Protein AF-A0A937XSI8-F1 (afdb_monomer_lite)

Radius of gyration: 32.86 Å; chains: 1; bounding box: 80×34×87 Å

Sequence (152 aa):
MAKSKYVMFVMTNCVPGADVEFNDWYDRIHVPDVLKVPGIVAAQRYKLTSEQRRTTRPNFGYLAVYEVESSDLRGTFAAMNEGLKDAYKSASLDPDTWAYFFKPVGRRQVKAVSRPAARKKAGKAASAKGKKRPVNPSASRAKGGAAARKRR

Structure (mmCIF, N/CA/C/O backbone):
data_AF-A0A937XSI8-F1
#
_entry.id   AF-A0A937XSI8-F1
#
loop_
_atom_site.group_PDB
_atom_site.id
_atom_site.type_symbol
_atom_site.label_atom_id
_atom_site.label_alt_id
_atom_site.label_comp_id
_atom_site.label_asym_id
_atom_site.label_entity_id
_atom_site.label_seq_id
_atom_site.pdbx_PDB_ins_code
_atom_site.Cartn_x
_atom_site.Cartn_y
_atom_site.Cartn_z
_atom_site.occupancy
_atom_site.B_iso_or_equiv
_atom_site.auth_seq_id
_atom_site.auth_comp_id
_atom_site.auth_asym_id
_atom_site.auth_atom_id
_atom_site.pdbx_PDB_model_num
ATOM 1 N N . MET A 1 1 ? -10.441 -1.933 24.497 1.00 58.34 1 MET A N 1
ATOM 2 C CA . MET A 1 1 ? -10.242 -0.540 24.028 1.00 58.34 1 MET A CA 1
ATOM 3 C C . MET A 1 1 ? -10.849 -0.392 22.638 1.00 58.34 1 MET A C 1
ATOM 5 O O . MET A 1 1 ? -10.856 -1.370 21.900 1.00 58.34 1 MET A O 1
ATOM 9 N N . ALA A 1 2 ? -11.397 0.775 22.291 1.00 74.12 2 ALA A N 1
ATOM 10 C CA . ALA A 1 2 ? -11.997 0.996 20.973 1.00 74.12 2 ALA A CA 1
ATOM 11 C C . ALA A 1 2 ? -10.921 0.987 19.869 1.00 74.12 2 ALA A C 1
ATOM 13 O O . ALA A 1 2 ? -9.862 1.594 20.031 1.00 74.12 2 ALA A O 1
ATOM 14 N N . LYS A 1 3 ? -11.185 0.301 18.750 1.00 84.44 3 LYS A N 1
ATOM 15 C CA . LYS A 1 3 ? -10.284 0.276 17.589 1.00 84.44 3 LYS A CA 1
ATOM 16 C C . LYS A 1 3 ? -10.449 1.558 16.769 1.00 84.44 3 LYS A C 1
ATOM 18 O O . LYS A 1 3 ? -11.569 2.003 16.528 1.00 84.44 3 LYS A O 1
ATOM 23 N N . SER A 1 4 ? -9.335 2.144 16.339 1.00 93.19 4 SER A N 1
ATOM 24 C CA . SER A 1 4 ? -9.310 3.249 15.377 1.00 93.19 4 SER A CA 1
ATOM 25 C C . SER A 1 4 ? -9.055 2.712 13.971 1.00 93.19 4 SER A C 1
ATOM 27 O O . SER A 1 4 ? -8.366 1.707 13.803 1.00 93.19 4 SER A O 1
ATOM 29 N N . LYS A 1 5 ? -9.598 3.401 12.964 1.00 96.06 5 LYS A N 1
ATOM 30 C CA . LYS A 1 5 ? -9.306 3.120 11.556 1.00 96.06 5 LYS A CA 1
ATOM 31 C C . LYS A 1 5 ? -8.100 3.929 11.100 1.00 96.06 5 LYS A C 1
ATOM 33 O O . LYS A 1 5 ? -7.983 5.098 11.462 1.00 96.06 5 LYS A O 1
ATOM 38 N N . TYR A 1 6 ? -7.261 3.327 10.275 1.00 97.69 6 TYR A N 1
ATOM 39 C CA . TYR A 1 6 ? -6.128 3.952 9.612 1.00 97.69 6 TYR A CA 1
ATOM 40 C C . TYR A 1 6 ? -6.038 3.447 8.174 1.00 97.69 6 TYR A C 1
ATOM 42 O O . TYR A 1 6 ? -6.592 2.403 7.831 1.00 97.69 6 TYR A O 1
ATOM 50 N N . VAL A 1 7 ? -5.311 4.183 7.345 1.00 97.94 7 VAL A N 1
ATOM 51 C CA . VAL A 1 7 ? -4.838 3.709 6.046 1.00 97.94 7 VAL A CA 1
ATOM 52 C C . VAL A 1 7 ? -3.321 3.791 6.025 1.00 97.94 7 VAL A C 1
ATOM 54 O O . VAL A 1 7 ? -2.755 4.782 6.483 1.00 97.94 7 VAL A O 1
ATOM 57 N N . MET A 1 8 ? -2.665 2.757 5.516 1.00 98.12 8 MET A N 1
ATOM 58 C CA . MET A 1 8 ? -1.229 2.751 5.273 1.00 98.12 8 MET A CA 1
ATOM 59 C C . MET A 1 8 ? -0.980 2.842 3.775 1.00 98.12 8 MET A C 1
ATOM 61 O O . MET A 1 8 ? -1.517 2.048 3.006 1.00 98.12 8 MET A O 1
ATOM 65 N N . PHE A 1 9 ? -0.184 3.823 3.369 1.00 98.00 9 PHE A N 1
ATOM 66 C CA . PHE A 1 9 ? 0.235 4.021 1.989 1.00 98.00 9 PHE A CA 1
ATOM 67 C C . PHE A 1 9 ? 1.681 3.570 1.875 1.00 98.00 9 PHE A C 1
ATOM 69 O O . PHE A 1 9 ? 2.528 4.078 2.608 1.00 98.00 9 PHE A O 1
ATOM 76 N N . VAL A 1 10 ? 1.939 2.635 0.964 1.00 96.94 10 VAL A N 1
ATOM 77 C CA . VAL A 1 10 ? 3.275 2.119 0.670 1.00 96.94 10 VAL A CA 1
ATOM 78 C C . VAL A 1 10 ? 3.610 2.416 -0.784 1.00 96.94 10 VAL A C 1
ATOM 80 O O . VAL A 1 10 ? 2.960 1.888 -1.683 1.00 96.94 10 VAL A O 1
ATOM 83 N N . MET A 1 11 ? 4.596 3.274 -1.022 1.00 97.44 11 MET A N 1
ATOM 84 C CA . MET A 1 11 ? 5.095 3.619 -2.353 1.00 97.44 11 MET A CA 1
ATOM 85 C C . MET A 1 11 ? 6.433 2.923 -2.574 1.00 97.44 11 MET A C 1
ATOM 87 O O . MET A 1 11 ? 7.290 2.955 -1.696 1.00 97.44 11 MET A O 1
ATOM 91 N N . THR A 1 12 ? 6.588 2.256 -3.712 1.00 96.38 12 THR A N 1
ATOM 92 C CA . THR A 1 12 ? 7.750 1.397 -3.975 1.00 96.38 12 THR A CA 1
ATOM 93 C C . THR A 1 12 ? 8.001 1.241 -5.478 1.00 96.38 12 THR A C 1
ATOM 95 O O . THR A 1 12 ? 7.153 1.605 -6.305 1.00 96.38 12 THR A O 1
ATOM 98 N N . ASN A 1 13 ? 9.157 0.679 -5.821 1.00 96.81 13 ASN A N 1
ATOM 99 C CA . ASN A 1 13 ? 9.528 0.236 -7.158 1.00 96.81 13 ASN A CA 1
ATOM 100 C C . ASN A 1 13 ? 9.882 -1.254 -7.152 1.00 96.81 13 ASN A C 1
ATOM 102 O O . ASN A 1 13 ? 10.172 -1.851 -6.116 1.00 96.81 13 ASN A O 1
ATOM 106 N N . CYS A 1 14 ? 9.883 -1.848 -8.339 1.00 95.75 14 CYS A N 1
ATOM 107 C CA . CYS A 1 14 ? 10.625 -3.076 -8.561 1.00 95.75 14 CYS A CA 1
ATOM 108 C C . CYS A 1 14 ? 12.059 -2.741 -8.971 1.00 95.75 14 CYS A C 1
ATOM 110 O O . CYS A 1 14 ? 12.320 -1.680 -9.546 1.00 95.75 14 CYS A O 1
ATOM 112 N N . VAL A 1 15 ? 12.967 -3.688 -8.759 1.00 95.06 15 VAL A N 1
ATOM 113 C CA . VAL A 1 15 ? 14.286 -3.651 -9.394 1.00 95.06 15 VAL A CA 1
ATOM 114 C C . VAL A 1 15 ? 14.106 -3.561 -10.922 1.00 95.06 15 VAL A C 1
ATOM 116 O O . VAL A 1 15 ? 13.186 -4.191 -11.462 1.00 95.06 15 VAL A O 1
ATOM 119 N N . PRO A 1 16 ? 14.933 -2.781 -11.649 1.00 94.12 16 PRO A N 1
ATOM 120 C CA . PRO A 1 16 ? 14.805 -2.645 -13.098 1.00 94.12 16 PRO A CA 1
ATOM 121 C C . PRO A 1 16 ? 14.764 -4.000 -13.819 1.00 94.12 16 PRO A C 1
ATOM 123 O O . PRO A 1 16 ? 15.659 -4.826 -13.659 1.00 94.12 16 PRO A O 1
ATOM 126 N N . GLY A 1 17 ? 13.720 -4.223 -14.623 1.00 94.81 17 GLY A N 1
ATOM 127 C CA . GLY A 1 17 ? 13.516 -5.469 -15.372 1.00 94.81 17 GLY A CA 1
ATOM 128 C C . GLY A 1 17 ? 12.827 -6.597 -14.593 1.00 94.81 17 GLY A C 1
ATOM 129 O O . GLY A 1 17 ? 12.488 -7.613 -15.195 1.00 94.81 17 GLY A O 1
ATOM 130 N N . ALA A 1 18 ? 12.559 -6.419 -13.297 1.00 96.06 18 ALA A N 1
ATOM 131 C CA . ALA A 1 18 ? 11.942 -7.430 -12.438 1.00 96.06 18 ALA A CA 1
ATOM 132 C C . ALA A 1 18 ? 10.424 -7.238 -12.247 1.00 96.06 18 ALA A C 1
ATOM 134 O O . ALA A 1 18 ? 9.852 -7.796 -11.315 1.00 96.06 18 ALA A O 1
ATOM 135 N N . ASP A 1 19 ? 9.746 -6.460 -13.102 1.00 95.94 19 ASP A N 1
ATOM 136 C CA . ASP A 1 19 ? 8.317 -6.142 -12.951 1.00 95.94 19 ASP A CA 1
ATOM 137 C C . ASP A 1 19 ? 7.431 -7.385 -12.789 1.00 95.94 19 ASP A C 1
ATOM 139 O O . ASP A 1 19 ? 6.530 -7.387 -11.953 1.00 95.94 19 ASP A O 1
ATOM 143 N N . VAL A 1 20 ? 7.650 -8.433 -13.590 1.00 96.56 20 VAL A N 1
ATOM 144 C CA . VAL A 1 20 ? 6.822 -9.652 -13.544 1.00 96.56 20 VAL A CA 1
ATOM 145 C C . VAL A 1 20 ? 7.002 -10.364 -12.207 1.00 96.56 20 VAL A C 1
ATOM 147 O O . VAL A 1 20 ? 6.025 -10.574 -11.495 1.00 96.56 20 VAL A O 1
ATOM 150 N N . GLU A 1 21 ? 8.250 -10.650 -11.833 1.00 96.00 21 GLU A N 1
ATOM 151 C CA . GLU A 1 21 ? 8.588 -11.311 -10.570 1.00 96.00 21 GLU A CA 1
ATOM 152 C C . GLU A 1 21 ? 8.097 -10.505 -9.365 1.00 96.00 21 GLU A C 1
ATOM 154 O O . GLU A 1 21 ? 7.475 -11.057 -8.459 1.00 96.00 21 GLU A O 1
ATOM 159 N N . PHE A 1 22 ? 8.296 -9.184 -9.390 1.00 96.19 22 PHE A N 1
ATOM 160 C CA . PHE A 1 22 ? 7.815 -8.282 -8.354 1.00 96.19 22 PHE A CA 1
ATOM 161 C C . PHE A 1 22 ? 6.305 -8.362 -8.189 1.00 96.19 22 PHE A C 1
ATOM 163 O O . PHE A 1 22 ? 5.828 -8.491 -7.065 1.00 96.19 22 PHE A O 1
ATOM 170 N N . ASN A 1 23 ? 5.543 -8.289 -9.282 1.00 96.94 23 ASN A N 1
ATOM 171 C CA . ASN A 1 23 ? 4.088 -8.322 -9.200 1.00 96.94 23 ASN A CA 1
ATOM 172 C C . ASN A 1 23 ? 3.568 -9.695 -8.757 1.00 96.94 23 ASN A C 1
ATOM 174 O O . ASN A 1 23 ? 2.701 -9.740 -7.884 1.00 96.94 23 ASN A O 1
ATOM 178 N N . ASP A 1 24 ? 4.139 -10.784 -9.276 1.00 96.38 24 ASP A N 1
ATOM 179 C CA . ASP A 1 24 ? 3.772 -12.150 -8.894 1.00 96.38 24 ASP A CA 1
ATOM 180 C C . ASP A 1 24 ? 4.056 -12.423 -7.415 1.00 96.38 24 ASP A C 1
ATOM 182 O O . ASP A 1 24 ? 3.195 -12.941 -6.700 1.00 96.38 24 ASP A O 1
ATOM 186 N N . TRP A 1 25 ? 5.240 -12.041 -6.927 1.00 95.12 25 TRP A N 1
ATOM 187 C CA . TRP A 1 25 ? 5.583 -12.141 -5.510 1.00 95.12 25 TRP A CA 1
ATOM 188 C C . TRP A 1 25 ? 4.610 -11.333 -4.647 1.00 95.12 25 TRP A C 1
ATOM 190 O O . TRP A 1 25 ? 4.116 -11.828 -3.629 1.00 95.12 25 TRP A O 1
ATOM 200 N N . TYR A 1 26 ? 4.291 -10.105 -5.056 1.00 96.00 26 TYR A N 1
ATOM 201 C CA . TYR A 1 26 ? 3.434 -9.236 -4.261 1.00 96.00 26 TYR A CA 1
ATOM 202 C C . TYR A 1 26 ? 2.013 -9.804 -4.129 1.00 96.00 26 TYR A C 1
ATOM 204 O O . TYR A 1 26 ? 1.439 -9.783 -3.041 1.00 96.00 26 TYR A O 1
ATOM 212 N N . ASP A 1 27 ? 1.459 -10.331 -5.223 1.00 95.81 27 ASP A N 1
ATOM 213 C CA . ASP A 1 27 ? 0.086 -10.838 -5.268 1.00 95.81 27 ASP A CA 1
ATOM 214 C C . ASP A 1 27 ? -0.046 -12.215 -4.608 1.00 95.81 27 ASP A C 1
ATOM 216 O O . ASP A 1 27 ? -1.060 -12.508 -3.972 1.00 95.81 27 ASP A O 1
ATOM 220 N N . ARG A 1 28 ? 0.976 -13.069 -4.739 1.00 95.31 28 ARG A N 1
ATOM 221 C CA . ARG A 1 28 ? 0.919 -14.466 -4.281 1.00 95.31 28 ARG A CA 1
ATOM 222 C C . ARG A 1 28 ? 1.496 -14.692 -2.891 1.00 95.31 28 ARG A C 1
ATOM 224 O O . ARG A 1 28 ? 1.146 -15.690 -2.267 1.00 95.31 28 ARG A O 1
ATOM 231 N N . ILE A 1 29 ? 2.385 -13.813 -2.431 1.00 93.81 29 ILE A N 1
ATOM 232 C CA . ILE A 1 29 ? 3.122 -13.984 -1.174 1.00 93.81 29 ILE A CA 1
ATOM 233 C C . ILE A 1 29 ? 2.916 -12.761 -0.284 1.00 93.81 29 ILE A C 1
ATOM 235 O O . ILE A 1 29 ? 2.283 -12.872 0.764 1.00 93.81 29 ILE A O 1
ATOM 239 N N . HIS A 1 30 ? 3.371 -11.581 -0.718 1.00 94.94 30 HIS A N 1
ATOM 240 C CA . HIS A 1 30 ? 3.441 -10.416 0.167 1.00 94.94 30 HIS A CA 1
ATOM 241 C C . HIS A 1 30 ? 2.072 -9.970 0.692 1.00 94.94 30 HIS A C 1
ATOM 243 O O . HIS A 1 30 ? 1.872 -9.925 1.900 1.00 94.94 30 HIS A O 1
ATOM 249 N N . VAL A 1 31 ? 1.108 -9.663 -0.184 1.00 96.31 31 VAL A N 1
ATOM 250 C CA . VAL A 1 31 ? -0.232 -9.219 0.240 1.00 96.31 31 VAL A CA 1
ATOM 251 C C . VAL A 1 31 ? -0.950 -10.282 1.073 1.00 96.31 31 VAL A C 1
ATOM 253 O O . VAL A 1 31 ? -1.467 -9.921 2.132 1.00 96.31 31 VAL A O 1
ATOM 256 N N . PRO A 1 32 ? -0.973 -11.572 0.677 1.00 96.25 32 PRO A N 1
ATOM 257 C CA . PRO A 1 32 ? -1.522 -12.625 1.524 1.00 96.25 32 PRO A CA 1
ATOM 258 C C . PRO A 1 32 ? -0.903 -12.681 2.924 1.00 96.25 32 PRO A C 1
ATOM 260 O O . PRO A 1 32 ? -1.636 -12.862 3.893 1.00 96.25 32 PRO A O 1
ATOM 263 N N . ASP A 1 33 ? 0.411 -12.498 3.054 1.00 95.50 33 ASP A N 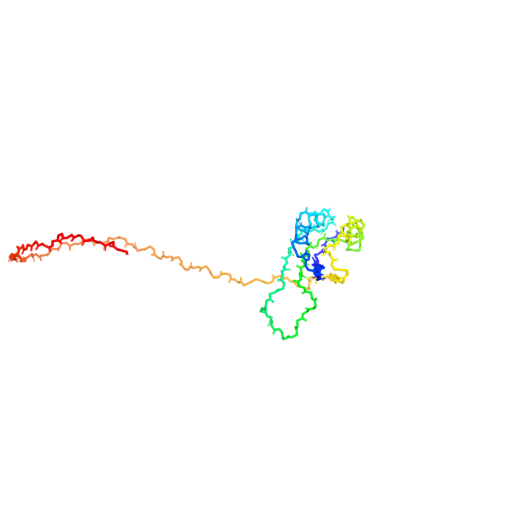1
ATOM 264 C CA . ASP A 1 33 ? 1.081 -12.489 4.357 1.00 95.50 33 ASP A CA 1
ATOM 265 C C . ASP A 1 33 ? 0.771 -11.223 5.162 1.00 95.50 33 ASP A C 1
ATOM 267 O O . ASP A 1 33 ? 0.486 -11.309 6.357 1.00 95.50 33 ASP A O 1
ATOM 271 N N . VAL A 1 34 ? 0.721 -10.054 4.515 1.00 96.00 34 VAL A N 1
ATOM 272 C CA . VAL A 1 34 ? 0.321 -8.792 5.159 1.00 96.00 34 VAL A CA 1
ATOM 273 C C . VAL A 1 34 ? -1.107 -8.891 5.707 1.00 96.00 34 VAL A C 1
ATOM 275 O O . VAL A 1 34 ? -1.375 -8.438 6.817 1.00 96.00 34 VAL A O 1
ATOM 278 N N . LEU A 1 35 ? -2.025 -9.528 4.974 1.00 97.12 35 LEU A N 1
ATOM 279 C CA . LEU A 1 35 ? -3.413 -9.726 5.405 1.00 97.12 35 LEU A CA 1
ATOM 280 C C . LEU A 1 35 ? -3.562 -10.699 6.588 1.00 97.12 35 LEU A C 1
ATOM 282 O O . LEU A 1 35 ? -4.616 -10.718 7.221 1.00 97.12 35 LEU A O 1
ATOM 286 N N . LYS A 1 36 ? -2.529 -11.483 6.929 1.00 96.50 36 LYS A N 1
ATOM 287 C CA . LYS A 1 36 ? -2.516 -12.303 8.156 1.00 96.50 36 LYS A CA 1
ATOM 288 C C . LYS A 1 36 ? -2.177 -11.482 9.401 1.00 96.50 36 LYS A C 1
ATOM 290 O O . LYS A 1 36 ? -2.423 -11.947 10.514 1.00 96.50 36 LYS A O 1
ATOM 295 N N . VAL A 1 37 ? -1.612 -10.282 9.245 1.00 96.06 37 VAL A N 1
ATOM 296 C CA . VAL A 1 37 ? -1.221 -9.432 10.374 1.00 96.06 37 VAL A CA 1
ATOM 297 C C . VAL A 1 37 ? -2.472 -8.916 11.099 1.00 96.06 37 VAL A C 1
ATOM 299 O O . VAL A 1 37 ? -3.309 -8.245 10.484 1.00 96.06 37 VAL A O 1
ATOM 302 N N . PRO A 1 38 ? -2.606 -9.148 12.421 1.00 95.56 38 PRO A N 1
ATOM 303 C CA . PRO A 1 38 ? -3.758 -8.677 13.178 1.00 95.56 38 PRO A CA 1
ATOM 304 C C . PRO A 1 38 ? -3.955 -7.160 13.080 1.00 95.56 38 PRO A C 1
ATOM 306 O O . PRO A 1 38 ? -3.116 -6.362 13.503 1.00 95.56 38 PRO A O 1
ATOM 309 N N . GLY A 1 39 ? -5.120 -6.770 12.565 1.00 96.38 39 GLY A N 1
ATOM 310 C CA . GLY A 1 39 ? -5.514 -5.376 12.394 1.00 96.38 39 GLY A CA 1
ATOM 311 C C . GLY A 1 39 ? -5.435 -4.881 10.955 1.00 96.38 39 GLY A C 1
ATOM 312 O O . GLY A 1 39 ? -6.070 -3.874 10.673 1.00 96.38 39 GLY A O 1
ATOM 313 N N . ILE A 1 40 ? -4.755 -5.567 10.032 1.00 97.44 40 ILE A N 1
ATOM 314 C CA . ILE A 1 40 ? -4.873 -5.262 8.600 1.00 97.44 40 ILE A CA 1
ATOM 315 C C . ILE A 1 40 ? -6.150 -5.923 8.071 1.00 97.44 40 ILE A C 1
ATOM 317 O O . ILE A 1 40 ? -6.338 -7.123 8.236 1.00 97.44 40 ILE A O 1
ATOM 321 N N . VAL A 1 41 ? -7.052 -5.144 7.472 1.00 97.94 41 VAL A N 1
ATOM 322 C CA . VAL A 1 41 ? -8.388 -5.626 7.066 1.00 97.94 41 VAL A CA 1
ATOM 323 C C . VAL A 1 41 ? -8.617 -5.611 5.559 1.00 97.94 41 VAL A C 1
ATOM 325 O O . VAL A 1 41 ? -9.507 -6.302 5.072 1.00 97.94 41 VAL A O 1
ATOM 328 N N . ALA A 1 42 ? -7.825 -4.844 4.812 1.00 98.31 42 ALA A N 1
ATOM 329 C CA . ALA A 1 42 ? -7.866 -4.835 3.356 1.00 98.31 42 ALA A CA 1
ATOM 330 C C . ALA A 1 42 ? -6.516 -4.412 2.774 1.00 98.31 42 ALA A C 1
ATOM 332 O O . ALA A 1 42 ? -5.739 -3.714 3.429 1.00 98.31 42 ALA A O 1
ATOM 333 N N . ALA A 1 43 ? -6.273 -4.806 1.526 1.00 98.25 43 ALA A N 1
ATOM 334 C CA . ALA A 1 43 ? -5.107 -4.432 0.742 1.00 98.25 43 ALA A CA 1
ATOM 335 C C . ALA A 1 43 ? -5.523 -4.233 -0.720 1.00 98.25 43 ALA A C 1
ATOM 337 O O . ALA A 1 43 ? -6.275 -5.039 -1.264 1.00 98.25 43 ALA A O 1
ATOM 338 N N . GLN A 1 44 ? -5.016 -3.186 -1.364 1.00 98.44 44 GLN A N 1
ATOM 339 C CA . GLN A 1 44 ? -5.164 -2.975 -2.801 1.00 98.44 44 GLN A CA 1
ATOM 340 C C . GLN A 1 44 ? -3.880 -2.382 -3.365 1.00 98.44 44 GLN A C 1
ATOM 342 O O . GLN A 1 44 ? -3.308 -1.450 -2.798 1.00 98.44 44 GLN A O 1
ATOM 347 N N . ARG A 1 45 ? -3.454 -2.898 -4.516 1.00 98.00 45 ARG A N 1
ATOM 348 C CA . ARG A 1 45 ? -2.289 -2.403 -5.248 1.00 98.00 45 ARG A CA 1
ATOM 349 C C . ARG A 1 45 ? -2.705 -1.576 -6.454 1.00 98.00 45 ARG A C 1
ATOM 351 O O . ARG A 1 45 ? -3.766 -1.799 -7.041 1.00 98.00 45 ARG A O 1
ATOM 358 N N . TYR A 1 46 ? -1.830 -0.653 -6.822 1.00 98.06 46 TYR A N 1
ATOM 359 C CA . TYR A 1 46 ? -1.982 0.273 -7.930 1.00 98.06 46 TYR A CA 1
ATOM 360 C C . TYR A 1 46 ? -0.637 0.459 -8.632 1.00 98.06 46 TYR A C 1
ATOM 362 O O . TYR A 1 46 ? 0.416 0.488 -7.993 1.00 98.06 46 TYR A O 1
ATOM 370 N N . LYS A 1 47 ? -0.691 0.641 -9.951 1.00 96.94 47 LYS A N 1
ATOM 371 C CA . LYS A 1 47 ? 0.441 1.075 -10.772 1.00 96.94 47 LYS A CA 1
ATOM 372 C C . LYS A 1 47 ? 0.259 2.548 -11.129 1.00 96.94 47 LYS A C 1
ATOM 374 O O . LYS A 1 47 ? -0.855 2.973 -11.439 1.00 96.94 47 LYS A O 1
ATOM 379 N N . LEU A 1 48 ? 1.339 3.322 -11.082 1.00 96.12 48 LEU A N 1
ATOM 380 C CA . LEU A 1 48 ? 1.341 4.720 -11.494 1.00 96.12 48 LEU A CA 1
ATOM 381 C C . LEU A 1 48 ? 1.023 4.816 -12.993 1.00 96.12 48 LEU A C 1
ATOM 383 O O . LEU A 1 48 ? 1.684 4.195 -13.824 1.00 96.12 48 LEU A O 1
ATOM 387 N N . THR A 1 49 ? 0.023 5.620 -13.340 1.00 95.38 49 THR A N 1
ATOM 388 C CA . THR A 1 49 ? -0.419 5.822 -14.726 1.00 95.38 49 THR A CA 1
ATOM 389 C C . THR A 1 49 ? 0.365 6.940 -15.414 1.00 95.38 49 THR A C 1
ATOM 391 O O . THR A 1 49 ? 0.984 7.784 -14.757 1.00 95.38 49 THR A O 1
ATOM 394 N N . SER A 1 50 ? 0.336 7.000 -16.745 1.00 92.38 50 SER A N 1
ATOM 395 C CA . SER A 1 50 ? 0.890 8.125 -17.518 1.00 92.38 50 SER A CA 1
ATOM 396 C C . SER A 1 50 ? 0.201 9.453 -17.190 1.00 92.38 50 SER A C 1
ATOM 398 O O . SER A 1 50 ? 0.852 10.493 -17.137 1.00 92.38 50 SER A O 1
ATOM 400 N N . GLU A 1 51 ? -1.097 9.415 -16.906 1.00 94.25 51 GLU A N 1
ATOM 401 C CA . GLU A 1 51 ? -1.956 10.575 -16.697 1.00 94.25 51 GLU A CA 1
ATOM 402 C C . GLU A 1 51 ? -1.814 11.087 -15.264 1.00 94.25 51 GLU A C 1
ATOM 404 O O . GLU A 1 51 ? -2.334 10.493 -14.321 1.00 94.25 51 GLU A O 1
ATOM 409 N N . GLN A 1 52 ? -1.120 12.211 -15.092 1.00 93.62 52 GLN A N 1
ATOM 410 C CA . GLN A 1 52 ? -0.875 12.804 -13.781 1.00 93.62 52 GLN A CA 1
ATOM 411 C C . GLN A 1 52 ? -1.435 14.220 -13.700 1.00 93.62 52 GLN A C 1
ATOM 413 O O . GLN A 1 52 ? -1.340 15.006 -14.638 1.00 93.62 52 GLN A O 1
ATOM 418 N N . ARG A 1 53 ? -2.011 14.565 -12.541 1.00 92.75 53 ARG A N 1
ATOM 419 C CA . ARG A 1 53 ? -2.522 15.924 -12.290 1.00 92.75 53 ARG A CA 1
ATOM 420 C C . ARG A 1 53 ? -1.391 16.950 -12.170 1.00 92.75 53 ARG A C 1
ATOM 422 O O . ARG A 1 53 ? -1.592 18.119 -12.482 1.00 92.75 53 ARG A O 1
ATOM 429 N N . ARG A 1 54 ? -0.230 16.533 -11.657 1.00 91.88 54 ARG A N 1
ATOM 430 C CA . ARG A 1 54 ? 0.977 17.364 -11.568 1.00 91.88 54 ARG A CA 1
ATOM 431 C C . ARG A 1 54 ? 1.950 16.970 -12.673 1.00 91.88 54 ARG A C 1
ATOM 433 O O . ARG A 1 54 ? 1.992 15.813 -13.073 1.00 91.88 54 ARG A O 1
ATOM 440 N N . THR A 1 55 ? 2.755 17.933 -13.113 1.00 88.00 55 THR A N 1
ATOM 441 C CA . THR A 1 55 ? 3.866 17.702 -14.047 1.00 88.00 55 THR A CA 1
ATOM 442 C C . THR A 1 55 ? 5.024 16.962 -13.378 1.00 88.00 55 THR A C 1
ATOM 444 O O . THR A 1 55 ? 5.661 16.118 -13.999 1.00 88.00 55 THR A O 1
ATOM 447 N N . THR A 1 56 ? 5.275 17.231 -12.094 1.00 90.19 56 THR A N 1
ATOM 448 C CA . THR A 1 56 ? 6.226 16.469 -11.279 1.00 90.19 56 THR A CA 1
ATOM 449 C C . THR A 1 56 ? 5.675 15.076 -11.001 1.00 90.19 56 THR A C 1
ATOM 451 O O . THR A 1 56 ? 4.571 14.944 -10.465 1.00 90.19 56 THR A O 1
ATOM 454 N N . ARG A 1 57 ? 6.459 14.046 -11.326 1.00 85.44 57 ARG A N 1
ATOM 455 C CA . ARG A 1 57 ? 6.108 12.651 -11.052 1.00 85.44 57 ARG A CA 1
ATOM 456 C C . ARG A 1 57 ? 6.782 12.177 -9.762 1.00 85.44 57 ARG A C 1
ATOM 458 O O . ARG A 1 57 ? 7.904 12.602 -9.488 1.00 85.44 57 ARG A O 1
ATOM 465 N N . PRO A 1 58 ? 6.116 11.330 -8.962 1.00 85.56 58 PRO A N 1
ATOM 466 C CA . PRO A 1 58 ? 6.780 10.647 -7.862 1.00 85.56 58 PRO A CA 1
ATOM 467 C C . PRO A 1 58 ? 7.823 9.673 -8.417 1.00 85.56 58 PRO A C 1
ATOM 469 O O . PRO A 1 58 ? 7.651 9.132 -9.510 1.00 85.56 58 PRO A O 1
ATOM 472 N N . ASN A 1 59 ? 8.862 9.401 -7.632 1.00 91.38 59 ASN A N 1
ATOM 473 C CA . ASN A 1 59 ? 9.899 8.429 -7.983 1.00 91.38 59 ASN A CA 1
ATOM 474 C C . ASN A 1 59 ? 9.450 6.964 -7.825 1.00 91.38 59 ASN A C 1
ATOM 476 O O . ASN A 1 59 ? 10.275 6.070 -7.941 1.00 91.38 59 ASN A O 1
ATOM 480 N N . PHE A 1 60 ? 8.160 6.712 -7.579 1.00 96.00 60 PHE A N 1
ATOM 481 C CA . PHE A 1 60 ? 7.605 5.384 -7.320 1.00 96.00 60 PHE A CA 1
ATOM 482 C C . PHE A 1 60 ? 6.579 4.994 -8.381 1.00 96.00 60 PHE A C 1
ATOM 484 O O . PHE A 1 60 ? 5.618 5.726 -8.632 1.00 96.00 60 PHE A O 1
ATOM 491 N N . GLY A 1 61 ? 6.771 3.822 -8.979 1.00 95.94 61 GLY A N 1
ATOM 492 C CA . GLY A 1 61 ? 5.904 3.244 -10.000 1.00 95.94 61 GLY A CA 1
ATOM 493 C C . GLY A 1 61 ? 4.714 2.471 -9.437 1.00 95.94 61 GLY A C 1
ATOM 494 O O . GLY A 1 61 ? 3.751 2.242 -10.170 1.00 95.94 61 GLY A O 1
ATOM 495 N N . TYR A 1 62 ? 4.743 2.097 -8.156 1.00 97.75 62 TYR A N 1
ATOM 496 C CA . TYR A 1 62 ? 3.694 1.310 -7.513 1.00 97.75 62 TYR A CA 1
ATOM 497 C C . TYR A 1 62 ? 3.244 1.922 -6.181 1.00 97.75 62 TYR A C 1
ATOM 499 O O . TYR A 1 62 ? 4.018 2.553 -5.461 1.00 97.75 62 TYR A O 1
ATOM 507 N N . LEU A 1 63 ? 1.969 1.705 -5.855 1.00 98.06 63 LEU A N 1
ATOM 508 C CA . LEU A 1 63 ? 1.346 2.052 -4.580 1.00 98.06 63 LEU A CA 1
ATOM 509 C C . LEU A 1 63 ? 0.582 0.835 -4.054 1.00 98.06 63 LEU A C 1
ATOM 511 O O . LEU A 1 63 ? -0.254 0.279 -4.763 1.00 98.06 63 LEU A O 1
ATOM 515 N N . ALA A 1 64 ? 0.799 0.470 -2.797 1.00 98.06 64 ALA A N 1
ATOM 516 C CA . ALA A 1 64 ? -0.098 -0.396 -2.046 1.00 98.06 64 ALA A CA 1
ATOM 517 C C . ALA A 1 64 ? -0.810 0.419 -0.962 1.00 98.06 64 ALA A C 1
ATOM 519 O O . ALA A 1 64 ? -0.195 1.214 -0.250 1.00 98.06 64 ALA A O 1
ATOM 520 N N . VAL A 1 65 ? -2.122 0.233 -0.856 1.00 98.56 65 VAL A N 1
ATOM 521 C CA . VAL A 1 65 ? -2.957 0.830 0.185 1.00 98.56 65 VAL A CA 1
ATOM 522 C C . VAL A 1 65 ? -3.491 -0.291 1.055 1.00 98.56 65 VAL A C 1
ATOM 524 O O . VAL A 1 65 ? -4.156 -1.196 0.552 1.00 98.56 65 VAL A O 1
ATOM 527 N N . TYR A 1 66 ? -3.230 -0.200 2.354 1.00 98.31 66 TYR A N 1
ATOM 528 C CA . TYR A 1 66 ? -3.754 -1.127 3.349 1.00 98.31 66 TYR A CA 1
ATOM 529 C C . TYR A 1 66 ? -4.725 -0.406 4.278 1.00 98.31 66 TYR A C 1
ATOM 531 O O . TYR A 1 66 ? -4.429 0.686 4.766 1.00 98.31 66 TYR A O 1
ATOM 539 N N . GLU A 1 67 ? -5.875 -1.014 4.544 1.00 98.19 67 GLU A N 1
ATOM 540 C CA . GLU A 1 67 ? -6.801 -0.541 5.574 1.00 98.19 67 GLU A CA 1
ATOM 541 C C . GLU A 1 67 ? -6.488 -1.244 6.891 1.00 98.19 67 GLU A C 1
ATOM 543 O O . GLU A 1 67 ? -6.296 -2.461 6.924 1.00 98.19 67 GLU A O 1
ATOM 548 N N . VAL A 1 68 ? -6.432 -0.475 7.979 1.00 98.12 68 VAL A N 1
ATOM 549 C CA . VAL A 1 68 ? -6.015 -0.970 9.293 1.00 98.12 68 VAL A CA 1
ATOM 550 C C . VAL A 1 68 ? -7.040 -0.590 10.353 1.00 98.12 68 VAL A C 1
ATOM 552 O O . VAL A 1 68 ? -7.405 0.575 10.492 1.00 98.12 68 VAL A O 1
ATOM 555 N N . GLU A 1 69 ? -7.475 -1.560 11.147 1.00 97.62 69 GLU A N 1
ATOM 556 C CA . GLU A 1 69 ? -8.320 -1.376 12.322 1.00 97.62 69 GLU A CA 1
ATOM 557 C C . GLU A 1 69 ? -7.589 -1.865 13.572 1.00 97.62 69 GLU A C 1
ATOM 559 O O . GLU A 1 69 ? -7.526 -3.063 13.856 1.00 97.62 69 GLU A O 1
ATOM 564 N N . SER A 1 70 ? -7.051 -0.929 14.353 1.00 96.44 70 SER A N 1
ATOM 565 C CA . SER A 1 70 ? -6.248 -1.266 15.529 1.00 96.44 70 SER A CA 1
ATOM 566 C C . SER A 1 70 ? -6.500 -0.320 16.700 1.00 96.44 70 SER A C 1
ATOM 568 O O . SER A 1 70 ? -6.764 0.872 16.526 1.00 96.44 70 SER A O 1
ATOM 570 N N . SER A 1 71 ? -6.448 -0.868 17.915 1.00 95.62 71 SER A N 1
ATOM 571 C CA . SER A 1 71 ? -6.375 -0.097 19.163 1.00 95.62 71 SER A CA 1
ATOM 572 C C . SER A 1 71 ? -4.931 0.176 19.600 1.00 95.62 71 SER A C 1
ATOM 574 O O . SER A 1 71 ? -4.720 1.017 20.465 1.00 95.62 71 SER A O 1
ATOM 576 N N . ASP A 1 72 ? -3.958 -0.515 19.001 1.00 95.38 72 ASP A N 1
ATOM 577 C CA . ASP A 1 72 ? -2.522 -0.324 19.196 1.00 95.38 72 ASP A CA 1
ATOM 578 C C . ASP A 1 72 ? -1.821 -0.409 17.834 1.00 95.38 72 ASP A C 1
ATOM 580 O O . ASP A 1 72 ? -1.400 -1.471 17.370 1.00 95.38 72 ASP A O 1
ATOM 584 N N . LEU A 1 73 ? -1.731 0.738 17.157 1.00 95.25 73 LEU A N 1
ATOM 585 C CA . LEU A 1 73 ? -1.122 0.805 15.831 1.00 95.25 73 LEU A CA 1
ATOM 586 C C . LEU A 1 73 ? 0.370 0.444 15.867 1.00 95.25 73 LEU A C 1
ATOM 588 O O . LEU A 1 73 ? 0.877 -0.141 14.912 1.00 95.25 73 LEU A O 1
ATOM 592 N N . ARG A 1 74 ? 1.070 0.766 16.964 1.00 94.94 74 ARG A N 1
ATOM 593 C CA . ARG A 1 74 ? 2.493 0.449 17.119 1.00 94.94 74 ARG A CA 1
ATOM 594 C C . ARG A 1 74 ? 2.692 -1.059 17.210 1.00 94.94 74 ARG A C 1
ATOM 596 O O . ARG A 1 74 ? 3.563 -1.578 16.519 1.00 94.94 74 ARG A O 1
ATOM 603 N N . GLY A 1 75 ? 1.878 -1.748 18.008 1.00 96.00 75 GLY A N 1
ATOM 604 C CA . GLY A 1 75 ? 1.882 -3.207 18.100 1.00 96.00 75 GLY A CA 1
ATOM 605 C C . GLY A 1 75 ? 1.549 -3.878 16.768 1.00 96.00 75 GLY A C 1
ATOM 606 O O . GLY A 1 75 ? 2.266 -4.782 16.348 1.00 96.00 75 GLY A O 1
ATOM 607 N N . THR A 1 76 ? 0.533 -3.387 16.047 1.00 95.12 76 THR A N 1
ATOM 608 C CA . THR A 1 76 ? 0.217 -3.875 14.691 1.00 95.12 76 THR A CA 1
ATOM 609 C C . THR A 1 76 ? 1.407 -3.714 13.740 1.00 95.12 76 THR A C 1
ATOM 611 O O . THR A 1 76 ? 1.746 -4.651 13.022 1.00 95.12 76 THR A O 1
ATOM 614 N N . PHE A 1 77 ? 2.080 -2.559 13.753 1.00 93.12 77 PHE A N 1
ATOM 615 C CA . PHE A 1 77 ? 3.245 -2.322 12.898 1.00 93.12 77 PHE A CA 1
ATOM 616 C C . PHE A 1 77 ? 4.456 -3.181 13.292 1.00 93.12 77 PHE A C 1
ATOM 618 O O . PHE A 1 77 ? 5.144 -3.708 12.423 1.00 93.12 77 PHE A O 1
ATOM 625 N N . ALA A 1 78 ? 4.694 -3.386 14.589 1.00 93.94 78 ALA A N 1
ATOM 626 C CA . ALA A 1 78 ? 5.745 -4.284 15.060 1.00 93.94 78 ALA A CA 1
ATOM 627 C C . ALA A 1 78 ? 5.491 -5.735 14.615 1.00 93.94 78 ALA A C 1
ATOM 629 O O . ALA A 1 78 ? 6.397 -6.379 14.092 1.00 93.94 78 ALA A O 1
ATOM 630 N N . ALA A 1 79 ? 4.251 -6.221 14.747 1.00 93.69 79 ALA A N 1
ATOM 631 C CA . ALA A 1 79 ? 3.859 -7.549 14.277 1.00 93.69 79 ALA A CA 1
ATOM 632 C C . ALA A 1 79 ? 4.012 -7.693 12.755 1.00 93.69 79 ALA A C 1
ATOM 634 O O . ALA A 1 79 ? 4.457 -8.736 12.281 1.00 93.69 79 ALA A O 1
ATOM 635 N N . MET A 1 80 ? 3.689 -6.642 11.994 1.00 93.25 80 MET A N 1
ATOM 636 C CA . MET A 1 80 ? 3.919 -6.605 10.550 1.00 93.25 80 MET A CA 1
ATOM 637 C C . MET A 1 80 ? 5.407 -6.727 10.208 1.00 93.25 80 MET A C 1
ATOM 639 O O . MET A 1 80 ? 5.773 -7.555 9.381 1.00 93.25 80 MET A O 1
ATOM 643 N N . ASN A 1 81 ? 6.268 -5.929 10.845 1.00 91.00 81 ASN A N 1
ATOM 644 C CA . ASN A 1 81 ? 7.706 -5.953 10.573 1.00 91.00 81 ASN A CA 1
ATOM 645 C C . ASN A 1 81 ? 8.330 -7.309 10.908 1.00 91.00 81 ASN A C 1
ATOM 647 O O . ASN A 1 81 ? 9.130 -7.815 10.127 1.00 91.00 81 ASN A O 1
ATOM 651 N N . GLU A 1 82 ? 7.936 -7.912 12.029 1.00 91.38 82 GLU A N 1
ATOM 652 C CA . GLU A 1 82 ? 8.432 -9.230 12.423 1.00 91.38 82 GLU A CA 1
ATOM 653 C C . GLU A 1 82 ? 7.917 -10.334 11.489 1.00 91.38 82 GLU A C 1
ATOM 655 O O . GLU A 1 82 ? 8.698 -11.152 11.007 1.00 91.38 82 GLU A O 1
ATOM 660 N N . GLY A 1 83 ? 6.615 -10.339 11.186 1.00 88.19 83 GLY A N 1
ATOM 661 C CA . GLY A 1 83 ? 5.990 -11.361 10.342 1.00 88.19 83 GLY A CA 1
ATOM 662 C C . GLY A 1 83 ? 6.422 -11.309 8.874 1.00 88.19 83 GLY A C 1
ATOM 663 O O . GLY A 1 83 ? 6.353 -12.323 8.186 1.00 88.19 83 GLY A O 1
ATOM 664 N N . LEU A 1 84 ? 6.887 -10.150 8.396 1.00 86.19 84 LEU A N 1
ATOM 665 C CA . LEU A 1 84 ? 7.274 -9.925 6.999 1.00 86.19 84 LEU A CA 1
ATOM 666 C C . LEU A 1 84 ? 8.779 -9.720 6.799 1.00 86.19 84 LEU A C 1
ATOM 668 O O . LEU A 1 84 ? 9.204 -9.408 5.687 1.00 86.19 84 LEU A O 1
ATOM 672 N N . LYS A 1 85 ? 9.601 -9.914 7.836 1.00 83.25 85 LYS A N 1
ATOM 673 C CA . LYS A 1 85 ? 11.060 -9.706 7.778 1.00 83.25 85 LYS A CA 1
ATOM 674 C C . LYS A 1 85 ? 11.749 -10.448 6.629 1.00 83.25 85 LYS A C 1
ATOM 676 O O . LYS A 1 85 ? 12.741 -9.964 6.092 1.00 83.25 85 LYS A O 1
ATOM 681 N N . ASP A 1 86 ? 11.214 -11.605 6.242 1.00 78.44 86 ASP A N 1
ATOM 682 C CA . ASP A 1 86 ? 11.730 -12.396 5.125 1.00 78.44 86 ASP A CA 1
ATOM 683 C C . ASP A 1 86 ? 11.112 -11.991 3.783 1.00 78.44 86 ASP A C 1
ATOM 685 O O . ASP A 1 86 ? 11.787 -12.047 2.760 1.00 78.44 86 ASP A O 1
ATOM 689 N N . ALA A 1 87 ? 9.872 -11.492 3.778 1.00 72.94 87 ALA A N 1
ATOM 690 C CA . ALA A 1 87 ? 9.231 -10.968 2.575 1.00 72.94 87 ALA A CA 1
ATOM 691 C C . ALA A 1 87 ? 9.987 -9.735 2.037 1.00 72.94 87 ALA A C 1
ATOM 693 O O . ALA A 1 87 ? 10.182 -9.612 0.830 1.00 72.94 87 ALA A O 1
ATOM 694 N N . TYR A 1 88 ? 10.513 -8.872 2.915 1.00 67.94 88 TYR A N 1
ATOM 695 C CA . TYR A 1 88 ? 11.344 -7.724 2.517 1.00 67.94 88 TYR A CA 1
ATOM 696 C C . TYR A 1 88 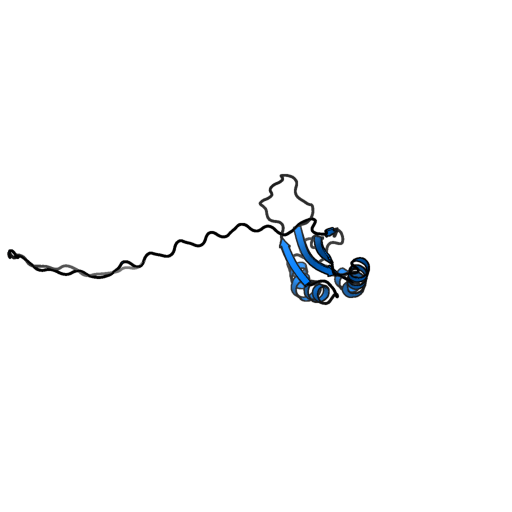? 12.679 -8.099 1.844 1.00 67.94 88 TYR A C 1
ATOM 698 O O . TYR A 1 88 ? 13.374 -7.214 1.357 1.00 67.94 88 TYR A O 1
ATOM 706 N N . LYS A 1 89 ? 13.041 -9.389 1.786 1.00 75.31 89 LYS A N 1
ATOM 707 C CA . LYS A 1 89 ? 14.255 -9.882 1.116 1.00 75.31 89 LYS A CA 1
ATOM 708 C C . LYS A 1 89 ? 14.022 -10.298 -0.339 1.00 75.31 89 LYS A C 1
ATOM 710 O O . LYS A 1 89 ? 14.919 -10.893 -0.933 1.00 75.31 89 LYS A O 1
ATOM 715 N N . SER A 1 90 ? 12.840 -10.045 -0.909 1.00 82.75 90 SER A N 1
ATOM 716 C CA . SER A 1 90 ? 12.612 -10.339 -2.327 1.00 82.75 90 SER A CA 1
ATOM 717 C C . SER A 1 90 ? 13.634 -9.604 -3.197 1.00 82.75 90 SER A C 1
ATOM 719 O O . SER A 1 90 ? 13.760 -8.384 -3.107 1.00 82.75 90 SER A O 1
ATOM 721 N N . ALA A 1 91 ? 14.328 -10.335 -4.074 1.00 88.44 91 ALA A N 1
ATOM 722 C CA . ALA A 1 91 ? 15.321 -9.768 -4.987 1.00 88.44 91 ALA A CA 1
ATOM 723 C C . ALA A 1 91 ? 14.704 -8.808 -6.021 1.00 88.44 91 ALA A C 1
ATOM 725 O O . ALA A 1 91 ? 15.415 -8.016 -6.631 1.00 88.44 91 ALA A O 1
ATOM 726 N N . SER A 1 92 ? 13.383 -8.865 -6.206 1.00 92.06 92 SER A N 1
ATOM 727 C CA . SER A 1 92 ? 12.644 -8.024 -7.144 1.00 92.06 92 SER A CA 1
ATOM 728 C C . SER A 1 92 ? 12.177 -6.688 -6.545 1.00 92.06 92 SER A C 1
ATOM 730 O O . SER A 1 92 ? 11.650 -5.856 -7.283 1.00 92.06 92 SER A O 1
ATOM 732 N N . LEU A 1 93 ? 12.287 -6.491 -5.224 1.00 92.69 93 LEU A N 1
ATOM 733 C CA . LEU A 1 93 ? 11.833 -5.289 -4.514 1.00 92.69 93 LEU A CA 1
ATOM 734 C C . LEU A 1 93 ? 12.956 -4.247 -4.446 1.00 92.69 93 LEU A C 1
ATOM 736 O O . LEU A 1 93 ? 14.056 -4.550 -3.990 1.00 92.69 93 LEU A O 1
ATOM 740 N N . ASP A 1 94 ? 12.667 -3.010 -4.851 1.00 92.75 94 ASP A N 1
ATOM 741 C CA . ASP A 1 94 ? 13.587 -1.894 -4.622 1.00 92.75 94 ASP A CA 1
ATOM 742 C C . ASP A 1 94 ? 13.568 -1.496 -3.129 1.00 92.75 94 ASP A C 1
ATOM 744 O O . ASP A 1 94 ? 12.485 -1.280 -2.563 1.00 92.75 94 ASP A O 1
ATOM 748 N N . PRO A 1 95 ? 14.735 -1.404 -2.462 1.00 89.19 95 PRO A N 1
ATOM 749 C CA . PRO A 1 95 ? 14.801 -1.042 -1.051 1.00 89.19 95 PRO A CA 1
ATOM 750 C C . PRO A 1 95 ? 14.324 0.387 -0.755 1.00 89.19 95 PRO A C 1
ATOM 752 O O . PRO A 1 95 ? 13.944 0.649 0.389 1.00 89.19 95 PRO A O 1
ATOM 755 N N . ASP A 1 96 ? 14.304 1.307 -1.731 1.00 92.25 96 ASP A N 1
ATOM 756 C CA . ASP A 1 96 ? 13.660 2.612 -1.550 1.00 92.25 96 ASP A CA 1
ATOM 757 C C . ASP A 1 96 ? 12.138 2.420 -1.541 1.00 92.25 96 ASP A C 1
ATOM 759 O O . ASP A 1 96 ? 11.454 2.397 -2.565 1.00 92.25 96 ASP A O 1
ATOM 763 N N . THR A 1 97 ? 11.604 2.202 -0.341 1.00 92.19 97 THR A N 1
ATOM 764 C CA . THR A 1 97 ? 10.182 1.985 -0.094 1.00 92.19 97 THR A CA 1
ATOM 765 C C . THR A 1 97 ? 9.706 2.922 1.005 1.00 92.19 97 THR A C 1
ATOM 767 O O . THR A 1 97 ? 10.243 2.955 2.111 1.00 92.19 97 THR A O 1
ATOM 770 N N . TRP A 1 98 ? 8.662 3.690 0.707 1.00 94.50 98 TRP A N 1
ATOM 771 C CA . TRP A 1 98 ? 8.086 4.668 1.623 1.00 94.50 98 TRP A CA 1
ATOM 772 C C . TRP A 1 98 ? 6.772 4.153 2.187 1.00 94.50 98 TRP A C 1
ATOM 774 O O . TRP A 1 98 ? 5.860 3.862 1.421 1.00 94.50 98 TRP A O 1
ATOM 784 N N . ALA A 1 99 ? 6.642 4.098 3.514 1.00 94.44 99 ALA A N 1
ATOM 785 C CA . ALA A 1 99 ? 5.435 3.632 4.192 1.00 94.44 99 ALA A CA 1
ATOM 786 C C . ALA A 1 99 ? 4.946 4.649 5.233 1.00 94.44 99 ALA A C 1
ATOM 788 O O . ALA A 1 99 ? 5.676 5.011 6.155 1.00 94.44 99 ALA A O 1
ATOM 789 N N . TYR A 1 100 ? 3.690 5.086 5.111 1.00 96.81 100 TYR A N 1
ATOM 790 C CA . TYR A 1 100 ? 3.087 6.077 6.006 1.00 96.81 100 TYR A CA 1
ATOM 791 C C . TYR A 1 100 ? 1.678 5.682 6.431 1.00 96.81 100 TYR A C 1
ATOM 793 O O . TYR A 1 100 ? 0.877 5.237 5.610 1.00 96.81 100 TYR A O 1
ATOM 801 N N . PHE A 1 101 ? 1.352 5.919 7.702 1.00 96.50 101 PHE A N 1
ATOM 802 C CA . PHE A 1 101 ? 0.013 5.722 8.251 1.00 96.50 101 PHE A CA 1
ATOM 803 C C . PHE A 1 101 ? -0.743 7.045 8.358 1.00 96.50 101 PHE A C 1
ATOM 805 O O . PHE A 1 101 ? -0.215 8.044 8.842 1.00 96.50 101 PHE A O 1
ATOM 812 N N . PHE A 1 102 ? -2.022 7.020 7.995 1.00 97.69 102 PHE A N 1
ATOM 813 C CA . PHE A 1 102 ? -2.935 8.149 8.108 1.00 97.69 102 PHE A CA 1
ATOM 814 C C . PHE A 1 102 ? -4.190 7.736 8.866 1.00 97.69 102 PHE A C 1
ATOM 816 O O . PHE A 1 102 ? -4.729 6.648 8.669 1.00 97.69 102 PHE A O 1
ATOM 823 N N . LYS A 1 103 ? -4.689 8.632 9.718 1.00 96.38 103 LYS A N 1
ATOM 824 C CA . LYS A 1 103 ? -5.972 8.475 10.408 1.00 96.38 103 LYS A CA 1
ATOM 825 C C . LYS A 1 103 ? -7.029 9.333 9.701 1.00 96.38 103 LYS A C 1
ATOM 827 O O . LYS A 1 103 ? -6.733 10.485 9.380 1.00 96.38 103 LYS A O 1
ATOM 832 N N . PRO A 1 104 ? -8.259 8.837 9.469 1.00 95.50 104 PRO A N 1
ATOM 833 C CA . PRO A 1 104 ? -9.323 9.677 8.947 1.00 95.50 104 PRO A CA 1
ATOM 834 C C . PRO A 1 104 ? -9.674 10.764 9.968 1.00 95.50 104 PRO A C 1
ATOM 836 O O . PRO A 1 104 ? -9.920 10.479 11.139 1.00 95.50 104 PRO A O 1
ATOM 839 N N . VAL A 1 105 ? -9.726 12.011 9.504 1.00 96.06 105 VAL A N 1
ATOM 840 C CA . VAL A 1 105 ? -10.172 13.164 10.307 1.00 96.06 105 VAL A CA 1
ATOM 841 C C . VAL A 1 105 ? -11.700 13.320 10.255 1.00 96.06 105 VAL A C 1
ATOM 843 O O . VAL A 1 105 ? -12.305 13.877 11.164 1.00 96.06 105 VAL A O 1
ATOM 846 N N . GLY A 1 106 ? -12.352 12.776 9.223 1.00 92.31 106 GLY A N 1
ATOM 847 C CA . GLY A 1 106 ? -13.799 12.862 9.029 1.00 92.31 106 GLY A CA 1
ATOM 848 C C . GLY A 1 106 ? -14.389 11.626 8.354 1.00 92.31 106 GLY A C 1
ATOM 849 O O . GLY A 1 106 ? -13.685 10.676 8.009 1.00 92.31 106 GLY A O 1
ATOM 850 N N . ARG A 1 107 ? -15.713 11.632 8.165 1.00 93.00 107 ARG A N 1
ATOM 851 C CA . ARG A 1 107 ? -16.432 10.532 7.504 1.00 93.00 107 ARG A CA 1
ATOM 852 C C . ARG A 1 107 ? -16.169 10.537 5.999 1.00 93.00 107 ARG A C 1
ATOM 854 O O . ARG A 1 107 ? -16.188 11.599 5.375 1.00 93.00 107 ARG A O 1
ATOM 861 N N . ARG A 1 108 ? -16.025 9.346 5.408 1.00 91.25 108 ARG A N 1
ATOM 862 C CA . ARG A 1 108 ? -15.959 9.165 3.951 1.00 91.25 108 ARG A CA 1
ATOM 863 C C . ARG A 1 108 ? -17.229 9.716 3.300 1.00 91.25 108 ARG A C 1
ATOM 865 O O . ARG A 1 108 ? -18.326 9.261 3.611 1.00 91.25 108 ARG A O 1
ATOM 872 N N . GLN A 1 109 ? -17.063 10.664 2.386 1.00 93.62 109 GLN A N 1
ATOM 873 C CA . GLN A 1 109 ? -18.148 11.214 1.578 1.00 93.62 109 GLN A CA 1
ATOM 874 C C . GLN A 1 109 ? -18.212 10.471 0.242 1.00 93.62 109 GLN A C 1
ATOM 876 O O . GLN A 1 109 ? -17.181 10.196 -0.372 1.00 93.62 109 GLN A O 1
ATOM 881 N N . VAL A 1 110 ? -19.417 10.146 -0.214 1.00 93.38 110 VAL A N 1
ATOM 882 C CA . VAL A 1 110 ? -19.666 9.530 -1.524 1.00 93.38 110 VAL A CA 1
ATOM 883 C C . VAL A 1 110 ? -20.680 10.378 -2.280 1.00 93.38 110 VAL A C 1
ATOM 885 O O . VAL A 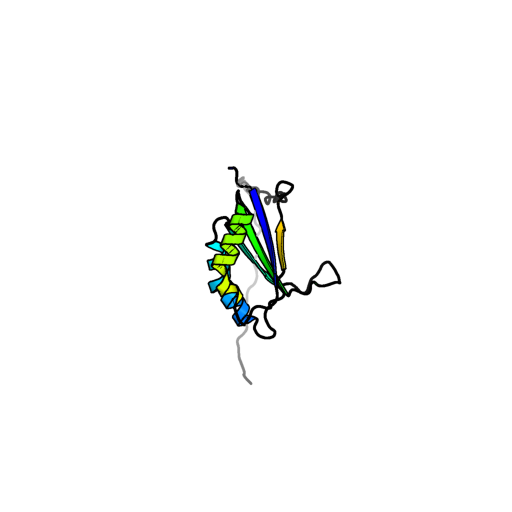1 110 ? -21.573 10.964 -1.670 1.00 93.38 110 VAL A O 1
ATOM 888 N N . LYS A 1 111 ? -20.555 10.467 -3.608 1.00 92.44 111 LYS A N 1
ATOM 889 C CA . LYS A 1 111 ? -21.597 11.107 -4.421 1.00 92.44 111 LYS A CA 1
ATOM 890 C C . LYS A 1 111 ? -22.882 10.287 -4.304 1.00 92.44 111 LYS A C 1
ATOM 892 O O . LYS A 1 111 ? -22.835 9.061 -4.394 1.00 92.44 111 LYS A O 1
ATOM 897 N N . ALA A 1 11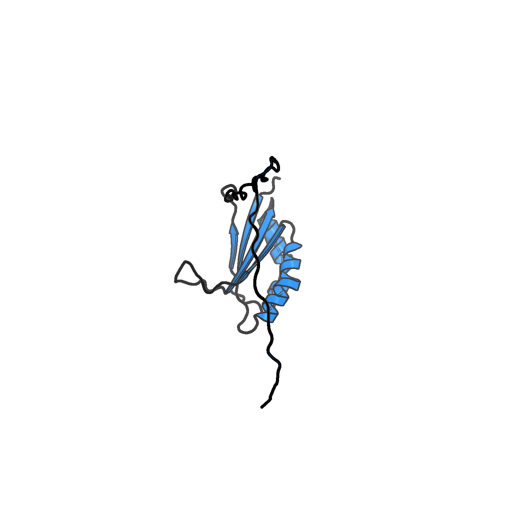2 ? -24.022 10.958 -4.159 1.00 83.81 112 ALA A N 1
ATOM 898 C CA . ALA A 1 112 ? -25.309 10.305 -4.339 1.00 83.81 112 ALA A CA 1
ATOM 899 C C . ALA A 1 112 ? -25.395 9.807 -5.790 1.00 83.81 112 ALA A C 1
ATOM 901 O O . ALA A 1 112 ? -25.296 10.596 -6.730 1.00 83.81 112 ALA A O 1
ATOM 902 N N . VAL A 1 113 ? -25.525 8.495 -5.982 1.00 79.44 113 VAL A N 1
ATOM 903 C CA . VAL A 1 113 ? -25.735 7.922 -7.314 1.00 79.44 113 VAL A CA 1
ATOM 904 C C . VAL A 1 113 ? -27.163 8.264 -7.733 1.00 79.44 113 VAL A C 1
ATOM 906 O O . VAL A 1 113 ? -28.115 7.836 -7.079 1.00 79.44 113 VAL A O 1
ATOM 909 N N . SER A 1 114 ? -27.342 9.043 -8.803 1.00 67.12 114 SER A N 1
ATOM 910 C CA . SER A 1 114 ? -28.670 9.257 -9.376 1.00 67.12 114 SER A CA 1
ATOM 911 C C . SER A 1 114 ? -29.159 7.940 -9.984 1.00 67.12 114 SER A C 1
ATOM 913 O O . SER A 1 114 ? -28.539 7.371 -10.881 1.00 67.12 114 SER A O 1
ATOM 915 N N . ARG A 1 115 ? -30.273 7.404 -9.472 1.00 64.69 115 ARG A N 1
ATOM 916 C CA .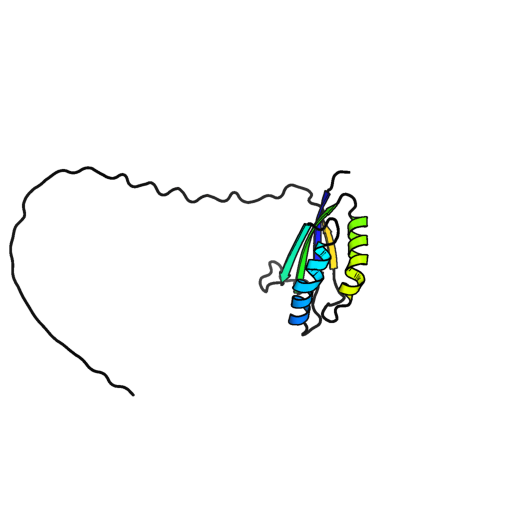 ARG A 1 115 ? -30.935 6.262 -10.116 1.00 64.69 115 ARG A CA 1
ATOM 917 C C . ARG A 1 115 ? -31.524 6.718 -11.457 1.00 64.69 115 ARG A C 1
ATOM 919 O O . ARG A 1 115 ? -32.141 7.784 -11.492 1.00 64.69 115 ARG A O 1
ATOM 926 N N . PRO A 1 116 ? -31.427 5.921 -12.537 1.00 57.00 116 PRO A N 1
ATOM 927 C CA . PRO A 1 116 ? -32.159 6.207 -13.764 1.00 57.00 116 PRO A CA 1
ATOM 928 C C . PRO A 1 116 ? -33.665 6.212 -13.475 1.00 57.00 116 PRO A C 1
ATOM 930 O O . PRO A 1 116 ? -34.170 5.330 -12.772 1.00 57.00 116 PRO A O 1
ATOM 933 N N . ALA A 1 117 ? -34.383 7.205 -14.006 1.00 59.72 117 ALA A N 1
ATOM 934 C CA . ALA A 1 117 ? -35.831 7.306 -13.868 1.00 59.72 117 ALA A CA 1
ATOM 935 C C . ALA A 1 117 ? -36.506 6.033 -14.405 1.00 59.72 117 ALA A C 1
ATOM 937 O O . ALA A 1 117 ? -36.231 5.590 -15.522 1.00 59.72 117 ALA A O 1
ATOM 938 N N . ALA A 1 118 ? -37.388 5.435 -13.602 1.00 61.47 118 ALA A N 1
ATOM 939 C CA . ALA A 1 118 ? -38.147 4.259 -13.999 1.00 61.47 118 ALA A CA 1
ATOM 940 C C . ALA A 1 118 ? -38.925 4.549 -15.293 1.00 61.47 118 ALA A C 1
ATOM 942 O O . ALA A 1 118 ? -39.707 5.499 -15.368 1.00 61.47 118 ALA A O 1
ATOM 943 N N . ARG A 1 119 ? -38.710 3.717 -16.315 1.00 57.16 119 ARG A N 1
ATOM 944 C CA . ARG A 1 119 ? -39.445 3.751 -17.584 1.00 57.16 119 ARG A CA 1
ATOM 945 C C . ARG A 1 119 ? -40.946 3.664 -17.282 1.00 57.16 119 ARG A C 1
ATOM 947 O O . ARG A 1 119 ? -41.414 2.621 -16.827 1.00 57.16 119 ARG A O 1
ATOM 954 N N . LYS A 1 120 ? -41.703 4.747 -17.514 1.00 50.97 120 LYS A N 1
ATOM 955 C CA . LYS A 1 120 ? -43.172 4.734 -17.406 1.00 50.97 120 LYS A CA 1
ATOM 956 C C . LYS A 1 120 ? -43.705 3.610 -18.303 1.00 50.97 120 LYS A C 1
ATOM 958 O O . LYS A 1 120 ? -43.476 3.627 -19.512 1.00 50.97 120 LYS A O 1
ATOM 963 N N . LYS A 1 121 ? -44.385 2.619 -17.713 1.00 47.19 121 LYS A N 1
ATOM 964 C CA . LYS A 1 121 ? -45.149 1.611 -18.461 1.00 47.19 121 LYS A CA 1
ATOM 965 C C . LYS A 1 121 ? -46.169 2.354 -19.325 1.00 47.19 121 LYS A C 1
ATOM 967 O O . LYS A 1 121 ? -47.045 3.024 -18.787 1.00 47.19 121 LYS A O 1
ATOM 972 N N . ALA A 1 122 ? -46.051 2.237 -20.646 1.00 48.06 122 ALA A N 1
ATOM 973 C CA . ALA A 1 122 ? -47.108 2.644 -21.559 1.00 48.06 122 ALA A CA 1
ATOM 974 C C . ALA A 1 122 ? -48.340 1.771 -21.270 1.00 48.06 122 ALA A C 1
ATOM 976 O O . ALA A 1 122 ? -48.300 0.551 -21.446 1.00 48.06 122 ALA A O 1
ATOM 977 N N . GLY A 1 123 ? -49.394 2.395 -20.743 1.00 39.50 123 GLY A N 1
ATOM 978 C CA . GLY A 1 123 ? -50.694 1.768 -20.545 1.00 39.50 123 GLY A CA 1
ATOM 979 C C . GLY A 1 123 ? -51.297 1.365 -21.888 1.00 39.50 123 GLY A C 1
ATOM 980 O O . GLY A 1 123 ? -51.207 2.098 -22.872 1.00 39.50 123 GLY A O 1
ATOM 981 N N . LYS A 1 124 ? -51.877 0.168 -21.929 1.00 45.72 124 LYS A N 1
ATOM 982 C CA . LYS A 1 124 ? -52.573 -0.384 -23.090 1.00 45.72 124 LYS A CA 1
ATOM 983 C C . LYS A 1 124 ? -54.067 -0.039 -22.999 1.00 45.72 124 LYS A C 1
ATOM 985 O O . LYS A 1 124 ? -54.628 -0.118 -21.913 1.00 45.72 124 LYS A O 1
ATOM 990 N N . ALA A 1 125 ? -54.658 0.171 -24.180 1.00 40.41 125 ALA A N 1
ATOM 991 C CA . ALA A 1 125 ? -56.072 0.039 -24.567 1.00 40.41 125 ALA A CA 1
ATOM 992 C C . ALA A 1 125 ? -56.950 1.306 -24.633 1.00 40.41 125 ALA A C 1
ATOM 994 O O . ALA A 1 125 ? -57.351 1.860 -23.619 1.00 40.41 125 ALA A O 1
ATOM 995 N N . ALA A 1 126 ? -57.378 1.633 -25.860 1.00 37.53 126 ALA A N 1
ATOM 996 C CA . ALA A 1 126 ? -58.795 1.738 -26.222 1.00 37.53 126 ALA A CA 1
ATOM 997 C C . ALA A 1 126 ? -58.969 1.533 -27.744 1.00 37.53 126 ALA A C 1
ATOM 999 O O . ALA A 1 126 ? -58.160 1.988 -28.548 1.00 37.53 126 ALA A O 1
ATOM 1000 N N . SER A 1 127 ? -60.013 0.792 -28.109 1.00 39.84 127 SER A N 1
ATOM 1001 C CA . SER A 1 127 ? -60.434 0.389 -29.457 1.00 39.84 127 SER A CA 1
ATOM 1002 C C . SER A 1 127 ? -61.663 1.201 -29.878 1.00 39.84 127 SER A C 1
ATOM 1004 O O . SER A 1 127 ? -62.529 1.385 -29.029 1.00 39.84 127 SER A O 1
ATOM 1006 N N . ALA A 1 128 ? -61.790 1.602 -31.156 1.00 39.03 128 ALA A N 1
ATOM 1007 C CA . ALA A 1 128 ? -63.087 1.718 -31.852 1.00 39.03 128 ALA A CA 1
ATOM 1008 C C . ALA A 1 128 ? -62.970 1.971 -33.381 1.00 39.03 128 ALA A C 1
ATOM 1010 O O . ALA A 1 128 ? -62.513 3.013 -33.835 1.00 39.03 128 ALA A O 1
ATOM 1011 N N . LYS A 1 129 ? -63.440 0.975 -34.146 1.00 37.09 129 LYS A N 1
ATOM 1012 C CA . LYS A 1 129 ? -64.107 0.959 -35.473 1.00 37.09 129 LYS A CA 1
ATOM 1013 C C . LYS A 1 129 ? -64.111 2.213 -36.392 1.00 37.09 129 LYS A C 1
ATOM 1015 O O . LYS A 1 129 ? -64.865 3.147 -36.167 1.00 37.09 129 LYS A O 1
ATOM 1020 N N . GLY A 1 130 ? -63.527 2.037 -37.589 1.00 36.06 130 GLY A N 1
ATOM 1021 C CA . GLY A 1 130 ? -64.279 1.872 -38.854 1.00 36.06 130 GLY A CA 1
ATOM 1022 C C . GLY A 1 130 ? -64.494 3.078 -39.791 1.00 36.06 130 GLY A C 1
ATOM 1023 O O . GLY A 1 130 ? -65.343 3.913 -39.515 1.00 36.06 130 GLY A O 1
ATOM 1024 N N . LYS A 1 131 ? -63.891 3.048 -40.998 1.00 38.12 131 LYS A N 1
ATOM 1025 C CA . LYS A 1 131 ? -64.594 3.125 -42.309 1.00 38.12 131 LYS A CA 1
ATOM 1026 C C . LYS A 1 131 ? -63.637 3.060 -43.522 1.00 38.12 131 LYS A C 1
ATOM 1028 O O . LYS A 1 131 ? -62.749 3.882 -43.668 1.00 38.12 131 LYS A O 1
ATOM 1033 N N . LYS A 1 132 ? -63.963 2.103 -44.404 1.00 37.62 132 LYS A N 1
ATOM 1034 C CA . LYS A 1 132 ? -63.835 2.040 -45.879 1.00 37.62 132 LYS A CA 1
ATOM 1035 C C . LYS A 1 132 ? -62.446 2.105 -46.553 1.00 37.62 132 LYS A C 1
ATOM 1037 O O . LYS A 1 132 ? -61.806 3.141 -46.644 1.00 37.62 132 LYS A O 1
ATOM 1042 N N . ARG A 1 133 ? -62.097 0.965 -47.170 1.00 42.09 133 ARG A N 1
ATOM 1043 C CA . ARG A 1 133 ? -61.150 0.812 -48.292 1.00 42.09 133 ARG A CA 1
ATOM 1044 C C . ARG A 1 133 ? -61.654 1.561 -49.533 1.00 42.09 133 ARG A C 1
ATOM 1046 O O . ARG A 1 133 ? -62.862 1.543 -49.779 1.00 42.09 133 ARG A O 1
ATOM 1053 N N . PRO A 1 134 ? -60.733 1.961 -50.417 1.00 42.25 134 PRO A N 1
ATOM 1054 C CA . PRO A 1 134 ? -60.888 1.658 -51.825 1.00 42.25 134 PRO A CA 1
ATOM 1055 C C . PRO A 1 134 ? -59.805 0.681 -52.290 1.00 42.25 134 PRO A C 1
ATOM 1057 O O . PRO A 1 134 ? -58.644 0.721 -51.891 1.00 42.25 134 PRO A O 1
ATOM 1060 N N . VAL A 1 135 ? -60.264 -0.247 -53.115 1.00 39.78 135 VAL A N 1
ATOM 1061 C CA . VAL A 1 135 ? -59.480 -1.104 -53.996 1.00 39.78 135 VAL A CA 1
ATOM 1062 C C . VAL A 1 135 ? -58.990 -0.274 -55.182 1.00 39.78 135 VAL A C 1
ATOM 1064 O O . VAL A 1 135 ? -59.776 0.489 -55.731 1.00 39.78 135 VAL A O 1
ATOM 1067 N N . ASN A 1 136 ? -57.750 -0.469 -55.632 1.00 42.78 136 ASN A N 1
ATOM 1068 C CA . ASN A 1 136 ? -57.557 -0.990 -56.986 1.00 42.78 136 ASN A CA 1
ATOM 1069 C C . ASN A 1 136 ? -56.137 -1.536 -57.243 1.00 42.78 136 ASN A C 1
ATOM 1071 O O . ASN A 1 136 ? -55.207 -1.172 -56.524 1.00 42.78 136 ASN A O 1
ATOM 1075 N N . PRO A 1 137 ? -56.005 -2.457 -58.219 1.00 50.97 137 PRO A N 1
ATOM 1076 C CA . PRO A 1 137 ? -54.872 -3.356 -58.408 1.00 50.97 137 PRO A CA 1
ATOM 1077 C C . PRO A 1 137 ? -53.969 -2.918 -59.578 1.00 50.97 137 PRO A C 1
ATOM 1079 O O . PRO A 1 137 ? -54.168 -1.860 -60.169 1.00 50.97 137 PRO A O 1
ATOM 1082 N N . SER A 1 138 ? -53.054 -3.817 -59.959 1.00 39.50 138 SER A N 1
ATOM 1083 C CA . SER A 1 138 ? -52.061 -3.754 -61.052 1.00 39.50 138 SER A CA 1
ATOM 1084 C C . SER A 1 138 ? -50.678 -3.309 -60.561 1.00 39.50 138 SER A C 1
ATOM 1086 O O . SER A 1 138 ? -50.567 -2.405 -59.749 1.00 39.50 138 SER A O 1
ATOM 1088 N N . ALA A 1 139 ? -49.560 -3.917 -60.942 1.00 43.09 139 ALA A N 1
ATOM 1089 C CA . ALA A 1 139 ? -49.255 -5.092 -61.754 1.00 43.09 139 ALA A CA 1
ATOM 1090 C C . ALA A 1 139 ? -47.853 -5.544 -61.284 1.00 43.09 139 ALA A C 1
ATOM 1092 O O . ALA A 1 139 ? -46.985 -4.721 -61.031 1.00 43.09 139 ALA A O 1
ATOM 1093 N N . SER A 1 140 ? -47.677 -6.805 -60.890 1.00 40.41 140 SER A N 1
ATOM 1094 C CA . SER A 1 140 ? -47.087 -7.858 -61.728 1.00 40.41 140 SER A CA 1
ATOM 1095 C C . SER A 1 140 ? -45.628 -7.604 -62.152 1.00 40.41 140 SER A C 1
ATOM 1097 O O . SER A 1 140 ? -45.400 -6.820 -63.062 1.00 40.41 140 SER A O 1
ATOM 1099 N N . ARG A 1 141 ? -44.742 -8.468 -61.606 1.00 38.44 141 ARG A N 1
ATOM 1100 C CA . ARG A 1 141 ? -43.654 -9.213 -62.296 1.00 38.44 141 ARG A CA 1
ATOM 1101 C C . ARG A 1 141 ? -42.496 -8.366 -62.882 1.00 38.44 141 ARG A C 1
ATOM 1103 O O . ARG A 1 141 ? -42.696 -7.270 -63.349 1.00 38.44 141 ARG A O 1
ATOM 1110 N N . ALA A 1 142 ? -41.242 -8.807 -62.967 1.00 40.12 142 ALA A N 1
ATOM 1111 C CA . ALA A 1 142 ? -40.618 -10.109 -62.797 1.00 40.12 142 ALA A CA 1
ATOM 1112 C C . ALA A 1 142 ? -39.081 -9.944 -62.707 1.00 40.12 142 ALA A C 1
ATOM 1114 O O . ALA A 1 142 ? -38.539 -9.017 -63.290 1.00 40.12 142 ALA A O 1
ATOM 1115 N N . LYS A 1 143 ? -38.432 -10.948 -62.101 1.00 42.44 143 LYS A N 1
ATOM 1116 C CA . LYS A 1 143 ? -37.204 -11.649 -62.548 1.00 42.44 143 LYS A CA 1
ATOM 1117 C C . LYS A 1 143 ? -35.887 -10.890 -62.824 1.00 42.44 143 LYS A C 1
ATOM 1119 O O . LYS A 1 143 ? -35.800 -10.052 -63.707 1.00 42.44 143 LYS A O 1
ATOM 1124 N N . GLY A 1 144 ? -34.820 -11.482 -62.272 1.00 36.50 144 GLY A N 1
ATOM 1125 C CA . GLY A 1 144 ? -33.484 -11.590 -62.885 1.00 36.50 144 GLY A CA 1
ATOM 1126 C C . GLY A 1 144 ? -32.390 -10.973 -62.007 1.00 36.50 144 GLY A C 1
ATOM 1127 O O . GLY A 1 144 ? -32.528 -9.834 -61.606 1.00 36.50 144 GLY A O 1
ATOM 1128 N N . GLY A 1 145 ? -31.299 -11.636 -61.629 1.00 37.91 145 GLY A N 1
ATOM 1129 C CA . GLY A 1 145 ? -30.805 -12.962 -61.969 1.00 37.91 145 GLY A CA 1
ATOM 1130 C C . GLY A 1 145 ? -29.571 -13.328 -61.125 1.00 37.91 145 GLY A C 1
ATOM 1131 O O . GLY A 1 145 ? -28.956 -12.488 -60.474 1.00 37.91 145 GLY A O 1
ATOM 1132 N N . ALA A 1 146 ? -29.275 -14.627 -61.142 1.00 41.62 146 ALA A N 1
ATOM 1133 C CA . ALA A 1 146 ? -28.005 -15.294 -60.838 1.00 41.62 146 ALA A CA 1
ATOM 1134 C C . ALA A 1 146 ? -26.799 -14.605 -61.527 1.00 41.62 146 ALA A C 1
ATOM 1136 O O . ALA A 1 146 ? -26.999 -13.866 -62.480 1.00 41.62 146 ALA A O 1
ATOM 1137 N N . ALA A 1 147 ? -25.515 -14.836 -61.249 1.00 43.38 147 ALA A N 1
ATOM 1138 C CA . ALA A 1 147 ? -24.711 -15.587 -60.286 1.00 43.38 147 ALA A CA 1
ATOM 1139 C C . ALA A 1 147 ? -23.229 -15.313 -60.670 1.00 43.38 147 ALA A C 1
ATOM 1141 O O . ALA A 1 147 ? -22.960 -14.691 -61.694 1.00 43.38 147 ALA A O 1
ATOM 1142 N N . ALA A 1 148 ? -22.302 -15.916 -59.915 1.00 46.47 148 ALA A N 1
ATOM 1143 C CA . ALA A 1 148 ? -20.894 -16.203 -60.246 1.00 46.47 148 ALA A CA 1
ATOM 1144 C C . ALA A 1 148 ? -19.886 -15.040 -60.069 1.00 46.47 148 ALA A C 1
ATOM 1146 O O . ALA A 1 148 ? -20.014 -13.996 -60.686 1.00 46.47 148 ALA A O 1
ATOM 1147 N N . ARG A 1 149 ? -18.904 -15.084 -59.151 1.00 46.59 149 ARG A N 1
ATOM 1148 C CA . ARG A 1 149 ? -17.817 -16.059 -58.862 1.00 46.59 149 ARG A CA 1
ATOM 1149 C C . ARG A 1 149 ? -16.623 -15.921 -59.819 1.00 46.59 149 ARG A C 1
ATOM 1151 O O . ARG A 1 149 ? -16.712 -16.351 -60.960 1.00 46.59 149 ARG A O 1
ATOM 1158 N N . LYS A 1 150 ? -15.488 -15.446 -59.284 1.00 46.78 150 LYS A N 1
ATOM 1159 C CA . LYS A 1 150 ? -14.081 -15.876 -59.513 1.00 46.78 150 LYS A CA 1
ATOM 1160 C C . LYS A 1 150 ? -13.190 -14.938 -58.676 1.00 46.78 150 LYS A C 1
ATOM 1162 O O . LYS A 1 150 ? -13.284 -13.734 -58.834 1.00 46.78 150 LYS A O 1
ATOM 1167 N N . ARG A 1 151 ? -12.530 -15.393 -57.604 1.00 48.03 151 ARG A N 1
ATOM 1168 C CA . ARG A 1 151 ? -11.223 -16.083 -57.587 1.00 48.03 151 ARG A CA 1
ATOM 1169 C C . ARG A 1 151 ? -10.185 -15.420 -58.498 1.00 48.03 151 ARG A C 1
ATOM 1171 O O . ARG A 1 151 ? -10.146 -15.730 -59.686 1.00 48.03 151 ARG A O 1
ATOM 1178 N N . ARG A 1 152 ? -9.302 -14.632 -57.890 1.00 53.56 152 ARG A N 1
ATOM 1179 C CA . ARG A 1 152 ? -7.852 -14.778 -58.004 1.00 53.56 152 ARG A CA 1
ATOM 1180 C C . ARG A 1 152 ? -7.197 -14.216 -56.752 1.00 53.56 152 ARG A C 1
ATOM 1182 O O . ARG A 1 152 ? -7.798 -13.279 -56.187 1.00 53.56 152 ARG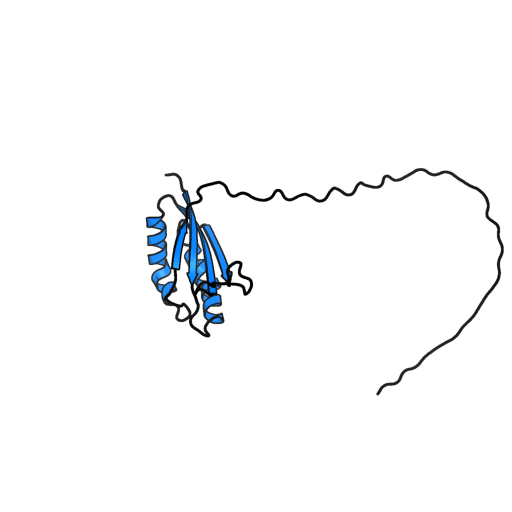 A O 1
#

Foldseek 3Di:
DFWFKKKKKKFFAWDPPLVVVVVCLCVPPVLVQLCVQPFFPDKDKDADDPDDPDPDDDPGGMMMMTMGIGPCVVVSVVSSCVSCVVVLVPNGTDPPMDMDMDGDPDDDDDDDDDDPPPDPPDDDDDDDDDDDDDDDDDDDYDDDDDDDDDDD

pLDDT: mean 80.83, std 22.01, range [36.06, 98.56]

Secondary structure (DSSP, 8-state):
-PPEEEEEEEEE-BPTT-HHHHHHHIIIIIHHHHTTSTTEEEEEEEEPPS--SSSSPPS-SEEEEEEEEES-HHHHHHHHHHHTTTGGG-TTB-S--EEEEE--SSPPP-PPPPPPPP----------------------------------